Protein AF-A0A0S2W824-F1 (afdb_monomer)

Organism: NCBI:txid1297617

Foldseek 3Di:
DDDDPVPDDDPVLVVQCVVPVVSSCCVPPVVHDDDDPVNVVVCVVCVCVPPPVDDDDDDDD

Solvent-accessible surface area (backbone atoms only — not comparable to full-atom values): 4092 Å² total; per-residue (Å²): 134,83,82,58,77,90,7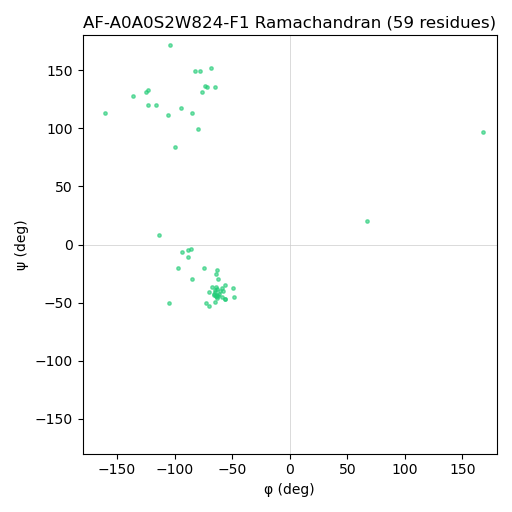3,57,78,54,68,67,54,56,53,36,40,74,73,35,58,68,59,30,42,33,44,76,74,68,70,48,82,78,85,48,72,70,56,51,52,51,50,63,68,49,71,56,73,82,43,86,86,67,83,84,81,93,85,83,132

Radius of gyration: 17.24 Å; Cα contacts (8 Å, |Δi|>4): 19; chains: 1; bounding box: 38×29×48 Å

Sequence (61 aa):
MGFKEEDYLQLSGLQHFVFCRRQWALIHIEGQWAENYRTVDGHLMHERVHDQEFRESRGTV

pLDDT: mean 88.64, std 8.13, range [54.0, 96.62]

InterPro domains:
  IPR011604 PD-(D/E)XK endonuclease-like domain superfamily [G3DSA:3.90.320.10] (2-61)

Secondary structure (DSSP, 8-state):
-PPPGGGPPPHHHHHHHHH-HHHHHHHHTS------HHHHHHHHHHTTTT-SS--------

Mean predicted aligned error: 6.6 Å

Structure (mmCIF, N/CA/C/O backbone):
data_AF-A0A0S2W824-F1
#
_entry.id   AF-A0A0S2W824-F1
#
loop_
_atom_site.group_PDB
_atom_site.id
_atom_site.type_symbol
_atom_site.label_atom_id
_atom_site.label_alt_id
_atom_site.label_comp_id
_atom_site.label_asym_id
_atom_site.label_entity_id
_atom_site.label_seq_id
_atom_site.pdbx_PDB_ins_code
_atom_site.Cartn_x
_atom_site.Cartn_y
_atom_site.Cartn_z
_atom_site.occupancy
_atom_site.B_iso_or_equiv
_atom_site.auth_seq_id
_atom_site.auth_comp_id
_atom_site.auth_asym_id
_atom_site.auth_atom_id
_atom_site.pdbx_PDB_model_num
ATOM 1 N N . MET A 1 1 ? -12.026 19.499 20.350 1.00 65.38 1 MET A N 1
ATOM 2 C CA . MET A 1 1 ? -11.783 18.090 20.721 1.00 65.38 1 MET A CA 1
ATOM 3 C C . MET A 1 1 ? -11.147 17.448 19.503 1.00 65.38 1 MET A C 1
ATOM 5 O O . MET A 1 1 ? -11.787 17.447 18.461 1.00 65.38 1 MET A O 1
ATOM 9 N N . GLY A 1 2 ? -9.865 17.092 19.574 1.00 83.38 2 GLY A N 1
ATOM 10 C CA . GLY A 1 2 ? -9.179 16.413 18.471 1.00 83.38 2 GLY A CA 1
ATOM 11 C C . GLY A 1 2 ? -9.478 14.919 18.514 1.00 83.38 2 GLY A C 1
ATOM 12 O O . GLY A 1 2 ? -9.702 14.375 19.595 1.00 83.38 2 GLY A O 1
ATOM 13 N N . PHE A 1 3 ? -9.506 14.280 17.353 1.00 87.94 3 PHE A N 1
ATOM 14 C CA . PHE A 1 3 ? -9.479 12.824 17.262 1.00 87.94 3 PHE A CA 1
ATOM 15 C C . PHE A 1 3 ? -8.108 12.312 17.720 1.00 87.94 3 PHE A C 1
ATOM 17 O O . PHE A 1 3 ? -7.113 13.036 17.611 1.00 87.94 3 PHE A O 1
ATOM 24 N N . LYS A 1 4 ? -8.052 11.091 18.253 1.00 93.19 4 LYS A N 1
ATOM 25 C CA . LYS A 1 4 ? -6.773 10.454 18.569 1.00 93.19 4 LYS A CA 1
ATOM 26 C C . LYS A 1 4 ? -6.159 9.914 17.280 1.00 93.19 4 LYS A C 1
ATOM 28 O O . LYS A 1 4 ? -6.883 9.509 16.378 1.00 93.19 4 LYS A O 1
ATOM 33 N N . GLU A 1 5 ? -4.832 9.878 17.196 1.00 88.94 5 GLU A N 1
ATOM 34 C CA . GLU A 1 5 ? -4.150 9.378 15.993 1.00 88.94 5 GLU A CA 1
ATOM 35 C C . GLU A 1 5 ? -4.463 7.903 15.707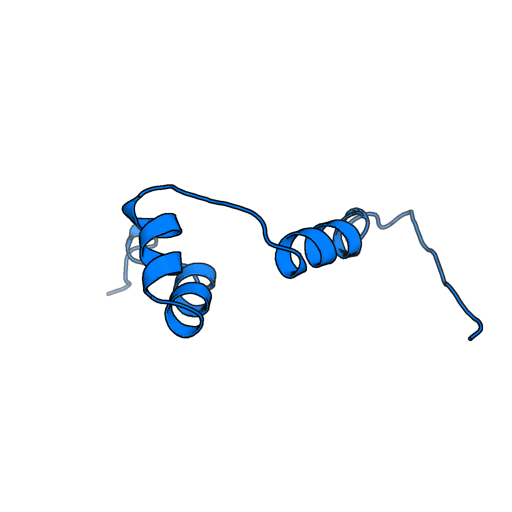 1.00 88.94 5 GLU A C 1
ATOM 37 O O . GLU A 1 5 ? -4.525 7.500 14.551 1.00 88.94 5 GLU A O 1
ATOM 42 N N . GLU A 1 6 ? -4.732 7.112 16.748 1.00 88.62 6 GLU A N 1
ATOM 43 C CA . GLU A 1 6 ? -5.173 5.715 16.628 1.00 88.62 6 GLU A CA 1
ATOM 44 C C . GLU A 1 6 ? -6.531 5.563 15.916 1.00 88.62 6 GLU A C 1
ATOM 46 O O . GLU A 1 6 ? -6.809 4.510 15.346 1.00 88.62 6 GLU A O 1
ATOM 51 N N . ASP A 1 7 ? -7.344 6.625 15.897 1.00 88.88 7 ASP A N 1
ATOM 52 C CA . ASP A 1 7 ? -8.637 6.663 15.211 1.00 88.88 7 ASP A CA 1
ATOM 53 C C . ASP A 1 7 ? -8.501 7.115 13.744 1.00 88.88 7 ASP A C 1
ATOM 55 O O . ASP A 1 7 ? -9.491 7.150 13.003 1.00 88.88 7 ASP A O 1
ATOM 59 N N . TYR A 1 8 ? -7.300 7.504 13.296 1.00 90.25 8 TYR A N 1
ATOM 60 C CA . TYR A 1 8 ? -7.091 7.956 11.925 1.00 90.25 8 TYR A CA 1
ATOM 61 C C . TYR A 1 8 ? -7.157 6.801 10.931 1.00 90.25 8 TYR A C 1
ATOM 63 O O . TYR A 1 8 ? -6.538 5.748 11.084 1.00 90.25 8 TYR A O 1
ATOM 71 N N . LEU A 1 9 ? -7.864 7.043 9.829 1.00 87.50 9 LEU A N 1
ATOM 72 C CA . LEU A 1 9 ? -7.836 6.151 8.682 1.00 87.50 9 LEU A CA 1
ATOM 73 C C . LEU A 1 9 ? -6.533 6.343 7.913 1.00 87.50 9 LEU A C 1
ATOM 75 O O . LEU A 1 9 ? -6.174 7.459 7.534 1.00 87.50 9 LEU A O 1
ATOM 79 N N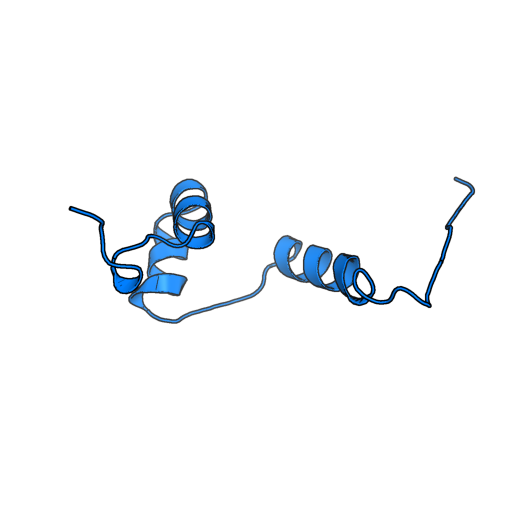 . GLN A 1 10 ? -5.861 5.235 7.607 1.00 90.12 10 GLN A N 1
ATOM 80 C CA . GLN A 1 10 ? -4.732 5.282 6.689 1.00 90.12 10 GLN A CA 1
ATOM 81 C C . GLN A 1 10 ? -5.206 5.688 5.291 1.00 90.12 10 GLN A C 1
ATOM 83 O O . GLN A 1 10 ? -6.189 5.151 4.769 1.00 90.12 10 GLN A O 1
ATOM 88 N N . LEU A 1 11 ? -4.463 6.593 4.649 1.00 91.19 11 LEU A N 1
ATOM 89 C CA . LEU A 1 11 ? -4.739 7.016 3.275 1.00 91.19 11 LEU A CA 1
ATOM 90 C C . LEU A 1 11 ? -4.701 5.828 2.296 1.00 91.19 11 LEU A C 1
ATOM 92 O O . LEU A 1 11 ? -5.545 5.731 1.405 1.00 91.19 11 LEU A O 1
ATOM 96 N N . SER A 1 12 ? -3.778 4.888 2.515 1.00 88.94 12 SER A N 1
ATOM 97 C CA . SER A 1 12 ? -3.709 3.611 1.791 1.00 88.94 12 SER A CA 1
ATOM 98 C C . SER A 1 12 ? -5.006 2.806 1.929 1.00 88.94 12 SER A C 1
ATOM 100 O O . SER A 1 12 ? -5.510 2.268 0.947 1.00 88.94 12 SER A O 1
ATOM 102 N N . GLY A 1 13 ? -5.614 2.798 3.117 1.00 92.19 13 GLY A N 1
ATOM 103 C CA . GLY A 1 13 ? -6.894 2.143 3.370 1.00 92.19 13 GLY A CA 1
ATOM 104 C C . GLY A 1 13 ? -8.032 2.730 2.539 1.00 92.19 13 GLY A C 1
ATOM 105 O O . GLY A 1 13 ? -8.806 1.982 1.944 1.00 92.19 13 GLY A O 1
ATOM 106 N N . LEU A 1 14 ? -8.111 4.056 2.416 1.00 94.06 14 LEU A N 1
ATOM 107 C CA . LEU A 1 14 ? -9.106 4.694 1.547 1.00 94.06 14 LEU A CA 1
ATOM 108 C C . LEU A 1 14 ? -8.894 4.306 0.077 1.00 94.06 14 LEU A C 1
ATOM 110 O O . LEU A 1 14 ? -9.845 3.943 -0.618 1.00 94.06 14 LEU A O 1
ATOM 114 N N . GLN A 1 15 ? -7.642 4.318 -0.383 1.00 92.56 15 GLN A N 1
ATOM 115 C CA . GLN A 1 15 ? -7.288 3.960 -1.755 1.00 92.56 15 GLN A CA 1
ATOM 116 C C . GLN A 1 15 ? -7.608 2.488 -2.079 1.00 92.56 15 GLN A C 1
ATOM 118 O O . GLN A 1 15 ? -8.224 2.215 -3.113 1.00 92.56 15 GLN A O 1
ATOM 123 N N . HIS A 1 16 ? -7.279 1.545 -1.190 1.00 92.12 16 HIS A N 1
ATOM 124 C CA . HIS A 1 16 ? -7.627 0.128 -1.354 1.00 92.12 16 HIS A CA 1
ATOM 125 C C . HIS A 1 16 ? -9.142 -0.102 -1.360 1.00 92.12 16 HIS A C 1
ATOM 127 O O . HIS A 1 16 ? -9.635 -0.918 -2.139 1.00 92.12 16 HIS A O 1
ATOM 133 N N . PHE A 1 17 ? -9.896 0.629 -0.532 1.00 94.75 17 PHE A N 1
ATOM 134 C CA . PHE A 1 17 ? -11.351 0.492 -0.473 1.00 94.75 17 PHE A CA 1
ATOM 135 C C . PHE A 1 17 ? -12.024 0.938 -1.775 1.00 94.75 17 PHE A C 1
ATOM 137 O O . PHE A 1 17 ? -12.907 0.238 -2.279 1.00 94.75 17 PHE A O 1
ATOM 144 N N . VAL A 1 18 ? -11.583 2.074 -2.335 1.00 95.62 18 VAL A N 1
ATOM 145 C CA . VAL A 1 18 ? -12.081 2.595 -3.620 1.00 95.62 18 VAL A CA 1
ATOM 146 C C . VAL A 1 18 ? -11.727 1.651 -4.770 1.00 95.62 18 VAL A C 1
ATOM 148 O O . VAL A 1 18 ? -12.553 1.439 -5.655 1.00 95.62 18 VAL A O 1
ATOM 151 N N . PHE A 1 19 ? -10.531 1.057 -4.751 1.00 90.31 19 PHE A N 1
ATOM 152 C CA . PHE A 1 19 ? -10.103 0.113 -5.782 1.00 90.31 19 PHE A CA 1
ATOM 153 C C . PHE A 1 19 ? -10.869 -1.218 -5.711 1.00 90.31 19 PHE A C 1
ATOM 155 O O . PHE A 1 19 ? -11.431 -1.665 -6.712 1.00 90.31 19 PHE A O 1
ATOM 162 N N . CYS A 1 20 ? -10.904 -1.862 -4.538 1.00 93.12 20 CYS A N 1
ATOM 163 C CA . CYS A 1 20 ? -11.611 -3.123 -4.328 1.00 93.12 20 CYS A CA 1
ATOM 164 C C . CYS A 1 20 ? -11.891 -3.386 -2.838 1.00 93.12 20 CYS A C 1
ATOM 166 O O . CYS A 1 20 ? -10.994 -3.733 -2.069 1.00 93.12 20 CYS A O 1
ATOM 168 N N . ARG A 1 21 ? -13.172 -3.365 -2.442 1.00 96.12 21 ARG A N 1
ATOM 169 C CA . ARG 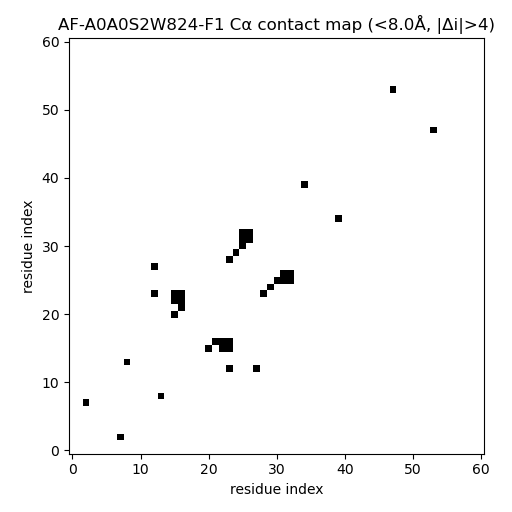A 1 21 ? -13.607 -3.664 -1.061 1.00 96.12 21 ARG A CA 1
ATOM 170 C C . ARG A 1 21 ? -13.150 -5.033 -0.548 1.00 96.12 21 ARG A C 1
ATOM 172 O O . ARG A 1 21 ? -12.848 -5.167 0.633 1.00 96.12 21 ARG A O 1
ATOM 179 N N . ARG A 1 22 ? -13.087 -6.052 -1.419 1.00 95.44 22 ARG A N 1
ATOM 180 C CA . ARG A 1 22 ? -12.593 -7.382 -1.025 1.00 95.44 22 ARG A CA 1
ATOM 181 C C . ARG A 1 22 ? -11.090 -7.369 -0.750 1.00 95.44 22 ARG A C 1
ATOM 183 O O . ARG A 1 22 ? -10.664 -7.972 0.226 1.00 95.44 22 ARG A O 1
ATOM 190 N N . GLN A 1 23 ? -10.305 -6.666 -1.564 1.00 92.62 23 GLN A N 1
ATOM 191 C CA . GLN A 1 23 ? -8.874 -6.500 -1.312 1.00 92.62 23 GLN A CA 1
ATOM 192 C C . GLN A 1 23 ? -8.630 -5.708 -0.021 1.00 92.62 23 GLN A C 1
ATOM 194 O O . GLN A 1 23 ? -7.779 -6.089 0.773 1.00 92.62 23 GLN A O 1
ATOM 199 N N . TRP A 1 24 ? -9.422 -4.662 0.229 1.00 94.56 24 TRP A N 1
ATOM 200 C CA . TRP A 1 24 ? -9.358 -3.905 1.478 1.00 94.56 24 TRP A CA 1
ATOM 201 C C . TRP A 1 24 ? -9.565 -4.794 2.712 1.00 94.56 24 TRP A C 1
ATOM 203 O O . TRP A 1 24 ? -8.769 -4.725 3.642 1.00 94.56 24 TRP A O 1
ATOM 213 N N . ALA A 1 25 ? -10.585 -5.661 2.706 1.00 96.12 25 ALA A N 1
ATOM 214 C CA . ALA A 1 25 ? -10.836 -6.586 3.813 1.00 96.12 25 ALA A CA 1
ATOM 215 C C . ALA A 1 25 ? -9.683 -7.586 3.999 1.00 96.12 25 ALA A C 1
ATOM 217 O O . ALA A 1 25 ? -9.228 -7.784 5.122 1.00 96.12 25 ALA A O 1
ATOM 218 N N . LEU A 1 26 ? -9.158 -8.149 2.904 1.00 95.06 26 LEU A N 1
ATOM 219 C CA . LEU A 1 26 ? -8.000 -9.045 2.957 1.00 95.06 26 LEU A CA 1
ATOM 220 C C . LEU A 1 26 ? -6.798 -8.367 3.633 1.00 95.06 26 LEU A C 1
ATOM 222 O O . LEU A 1 26 ? -6.212 -8.939 4.544 1.00 95.06 26 LEU A O 1
ATOM 226 N N . ILE A 1 27 ? -6.485 -7.127 3.253 1.00 94.00 27 ILE A N 1
ATOM 227 C CA . ILE A 1 27 ? -5.326 -6.389 3.773 1.00 94.00 27 ILE A CA 1
ATOM 228 C C . ILE A 1 27 ? -5.542 -5.927 5.221 1.00 94.00 27 ILE A C 1
ATOM 230 O O . ILE A 1 27 ? -4.676 -6.132 6.067 1.00 94.00 27 ILE A O 1
ATOM 234 N N . HIS A 1 28 ? -6.676 -5.282 5.511 1.00 91.75 28 HIS A N 1
ATOM 235 C CA . HIS A 1 28 ? -6.881 -4.544 6.764 1.00 91.75 28 HIS A CA 1
ATOM 236 C C . HIS A 1 28 ? -7.631 -5.327 7.851 1.00 91.75 28 HIS A C 1
ATOM 238 O O . HIS A 1 28 ? -7.523 -4.963 9.019 1.00 91.75 28 HIS A O 1
ATOM 244 N N . ILE A 1 29 ? -8.383 -6.376 7.498 1.00 94.00 29 ILE A N 1
ATOM 245 C CA . ILE A 1 29 ? -9.072 -7.250 8.465 1.00 94.00 29 ILE A CA 1
ATOM 246 C C . ILE A 1 29 ? -8.332 -8.582 8.589 1.00 94.00 29 ILE A C 1
ATOM 248 O O . ILE A 1 29 ? -8.044 -9.025 9.697 1.00 94.00 29 ILE A O 1
ATOM 252 N N . GLU A 1 30 ? -8.036 -9.227 7.460 1.00 96.62 30 GLU A N 1
ATOM 253 C CA . GLU A 1 30 ? -7.481 -10.588 7.446 1.00 96.62 30 GLU A CA 1
ATOM 254 C C . GLU A 1 30 ? -5.941 -10.616 7.510 1.00 96.62 30 GLU A C 1
ATOM 256 O O . GLU A 1 30 ? -5.361 -11.683 7.701 1.00 96.62 30 GLU A O 1
ATOM 261 N N . GLY A 1 31 ? -5.266 -9.467 7.359 1.00 93.56 31 GLY A N 1
ATOM 262 C CA . GLY A 1 31 ? -3.800 -9.366 7.388 1.00 93.56 31 GLY A CA 1
ATOM 263 C C . GLY A 1 31 ? -3.100 -10.053 6.207 1.00 93.56 31 GLY A C 1
ATOM 264 O O . GLY A 1 31 ? -1.923 -10.395 6.290 1.00 93.56 31 GLY A O 1
ATOM 265 N N . GLN A 1 32 ? -3.826 -10.285 5.115 1.00 94.81 32 GLN A N 1
ATOM 266 C CA . GLN A 1 32 ? -3.358 -10.949 3.904 1.00 94.81 32 GLN A CA 1
ATOM 267 C C . GLN A 1 32 ? -2.892 -9.900 2.889 1.00 94.81 32 GLN A C 1
ATOM 269 O O . GLN A 1 32 ? -3.686 -9.097 2.392 1.00 94.81 32 GLN A O 1
ATOM 274 N N . TRP A 1 33 ? -1.609 -9.940 2.535 1.00 89.88 33 TRP A N 1
ATOM 275 C CA . TRP A 1 33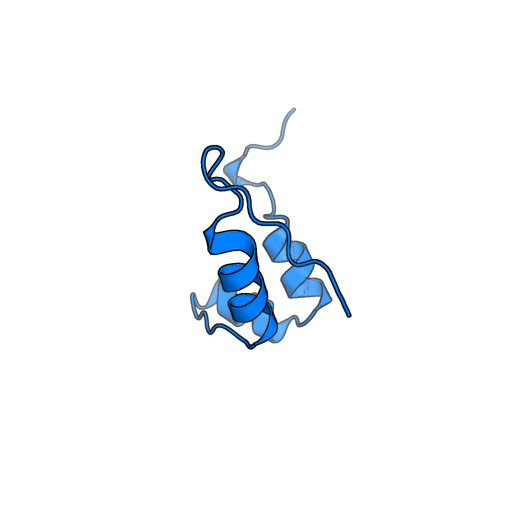 ? -1.017 -9.071 1.522 1.00 89.88 33 TRP A CA 1
ATOM 276 C C . TRP A 1 33 ? -0.356 -9.895 0.420 1.00 89.88 33 TRP A C 1
ATOM 278 O O . TRP A 1 33 ? 0.409 -10.818 0.693 1.00 89.88 33 TRP A O 1
ATOM 288 N N . ALA A 1 34 ? -0.631 -9.528 -0.829 1.00 90.44 34 ALA A N 1
ATOM 289 C CA . ALA A 1 34 ? 0.058 -10.053 -1.997 1.00 90.44 34 ALA A CA 1
ATOM 290 C C . ALA A 1 34 ? 0.367 -8.895 -2.945 1.00 90.44 34 ALA A C 1
ATOM 292 O O . ALA A 1 34 ? -0.523 -8.117 -3.304 1.00 90.44 34 ALA A O 1
ATOM 293 N N . GLU A 1 35 ? 1.627 -8.783 -3.352 1.00 89.38 35 GLU A N 1
ATOM 294 C CA . GLU A 1 35 ? 2.043 -7.744 -4.284 1.00 89.38 35 GLU A CA 1
ATOM 295 C C . GLU A 1 35 ? 1.559 -8.063 -5.697 1.00 89.38 35 GLU A C 1
ATOM 297 O O . GLU A 1 35 ? 1.638 -9.196 -6.173 1.00 89.38 35 GLU A O 1
ATOM 302 N N . ASN A 1 36 ? 1.044 -7.043 -6.378 1.00 85.69 36 ASN A N 1
ATOM 303 C CA . ASN A 1 36 ? 0.724 -7.124 -7.796 1.00 85.69 36 ASN A CA 1
ATOM 304 C C . ASN A 1 36 ? 1.785 -6.386 -8.619 1.00 85.69 36 ASN A C 1
ATOM 306 O O . ASN A 1 36 ? 2.614 -5.659 -8.077 1.00 85.69 36 ASN A O 1
ATOM 310 N N . TYR A 1 37 ? 1.704 -6.522 -9.944 1.00 92.00 37 TYR A N 1
ATOM 311 C CA . TYR A 1 37 ? 2.629 -5.875 -10.873 1.00 92.00 37 TYR A CA 1
ATOM 312 C C . TYR A 1 37 ? 2.837 -4.378 -10.590 1.00 92.00 37 TYR A C 1
ATOM 314 O O . TYR A 1 37 ? 3.971 -3.927 -10.560 1.00 92.00 37 TYR A O 1
ATOM 322 N N . ARG A 1 38 ? 1.766 -3.610 -10.338 1.00 86.56 38 ARG A N 1
ATOM 323 C CA . ARG A 1 38 ? 1.862 -2.156 -10.109 1.00 86.56 38 ARG A CA 1
ATOM 324 C C . ARG A 1 38 ? 2.580 -1.825 -8.802 1.00 86.56 38 ARG A C 1
ATOM 326 O O . ARG A 1 38 ? 3.309 -0.842 -8.750 1.00 86.56 38 ARG A O 1
ATOM 333 N N . THR A 1 39 ? 2.365 -2.630 -7.761 1.00 87.88 39 THR A N 1
ATOM 334 C CA . THR A 1 39 ? 3.074 -2.488 -6.483 1.00 87.88 39 THR A CA 1
ATOM 335 C C . THR A 1 39 ? 4.565 -2.754 -6.668 1.00 87.88 39 THR A C 1
ATOM 337 O O . THR A 1 39 ? 5.375 -1.921 -6.273 1.00 87.88 39 THR A O 1
ATOM 340 N N . VAL A 1 40 ? 4.918 -3.867 -7.320 1.00 94.00 40 VAL A N 1
ATOM 341 C CA . VAL A 1 40 ? 6.316 -4.256 -7.565 1.00 94.00 40 VAL A CA 1
ATOM 342 C C . VAL A 1 40 ? 7.028 -3.239 -8.461 1.00 94.00 40 VAL A C 1
ATOM 344 O O . VAL A 1 40 ? 8.127 -2.803 -8.133 1.00 94.00 40 VAL A O 1
ATOM 347 N N . ASP A 1 41 ? 6.394 -2.813 -9.554 1.00 94.50 41 ASP A N 1
ATOM 348 C CA . ASP A 1 41 ? 6.934 -1.820 -10.493 1.00 94.50 41 ASP A CA 1
ATOM 349 C C . ASP A 1 41 ? 7.235 -0.482 -9.798 1.00 94.50 41 ASP A C 1
ATOM 351 O O . ASP A 1 41 ? 8.331 0.063 -9.929 1.00 94.50 41 ASP A O 1
ATOM 355 N N . GLY A 1 42 ? 6.314 0.001 -8.955 1.00 91.62 42 GLY A N 1
ATOM 356 C CA . GLY A 1 42 ? 6.545 1.192 -8.135 1.00 91.62 42 GLY A CA 1
ATOM 357 C C . GLY A 1 42 ? 7.677 1.011 -7.119 1.00 91.62 42 GLY A C 1
ATOM 358 O O . GLY A 1 42 ? 8.452 1.941 -6.895 1.00 91.62 42 GLY A O 1
ATOM 359 N N . HIS A 1 43 ? 7.810 -0.184 -6.535 1.00 92.50 43 HIS A N 1
ATOM 360 C CA . HIS A 1 43 ? 8.895 -0.501 -5.606 1.00 92.50 43 HIS A CA 1
ATOM 361 C C . HIS A 1 43 ? 10.265 -0.443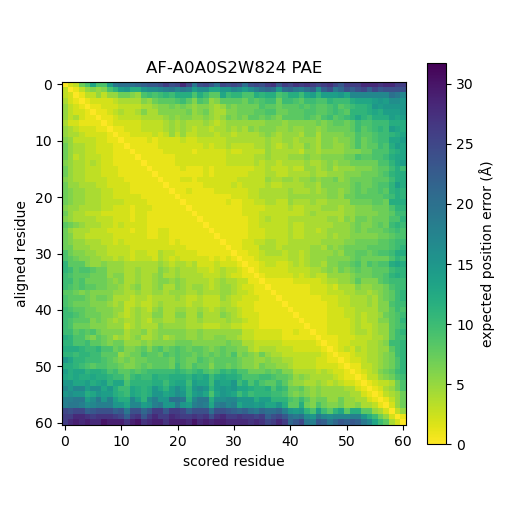 -6.290 1.00 92.50 43 HIS A C 1
ATOM 363 O O . HIS A 1 43 ? 11.198 0.146 -5.746 1.00 92.50 43 HIS A O 1
ATOM 369 N N . LEU A 1 44 ? 10.368 -1.006 -7.498 1.00 93.25 44 LEU A N 1
ATOM 370 C CA . LEU A 1 44 ? 11.584 -0.969 -8.312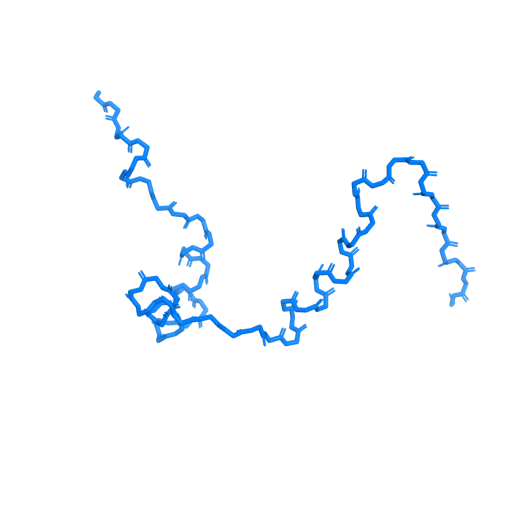 1.00 93.25 44 LEU A CA 1
ATOM 371 C C . LEU A 1 44 ? 11.920 0.460 -8.748 1.00 93.25 44 LEU A C 1
ATOM 373 O O . LEU A 1 44 ? 13.072 0.878 -8.656 1.00 93.25 44 LEU A O 1
ATOM 377 N N . MET A 1 45 ? 10.919 1.238 -9.168 1.00 90.00 45 MET A N 1
ATOM 378 C CA . MET A 1 45 ? 11.109 2.643 -9.536 1.00 90.00 45 MET A CA 1
ATOM 379 C C . MET A 1 45 ? 11.629 3.483 -8.358 1.00 90.00 45 MET A C 1
ATOM 381 O O . MET A 1 45 ? 12.482 4.351 -8.546 1.00 90.00 45 MET A O 1
ATOM 385 N N . HIS A 1 46 ? 11.130 3.235 -7.145 1.00 92.19 46 HIS A N 1
ATOM 386 C CA . HIS A 1 46 ? 11.526 3.977 -5.948 1.00 92.19 46 HIS A CA 1
ATOM 387 C C . HIS A 1 46 ? 12.779 3.440 -5.247 1.00 92.19 46 HIS A C 1
ATOM 389 O O . HIS A 1 46 ? 13.237 4.083 -4.304 1.00 92.19 46 HIS A O 1
ATOM 395 N N . GLU A 1 47 ? 13.374 2.332 -5.703 1.00 92.31 47 GLU A N 1
ATOM 396 C CA . GLU A 1 47 ? 14.524 1.681 -5.051 1.00 92.31 47 GLU A CA 1
ATOM 397 C C . GLU A 1 47 ? 15.659 2.666 -4.715 1.00 92.31 47 GLU A C 1
ATOM 399 O O . GLU A 1 47 ? 16.273 2.578 -3.655 1.00 92.31 47 GLU A O 1
ATOM 404 N N . ARG A 1 48 ? 15.905 3.644 -5.596 1.00 87.62 48 ARG A N 1
ATOM 405 C CA . ARG A 1 48 ? 16.996 4.625 -5.461 1.00 87.62 48 ARG A CA 1
ATOM 406 C C . ARG A 1 48 ? 16.522 6.056 -5.231 1.00 87.62 48 ARG A C 1
ATOM 408 O O . ARG A 1 48 ? 17.336 6.969 -5.243 1.00 87.62 48 ARG A O 1
ATOM 415 N N . VAL A 1 49 ? 15.225 6.287 -5.009 1.00 87.88 49 VAL A N 1
ATOM 416 C CA . VAL A 1 49 ? 14.669 7.657 -4.947 1.00 87.88 49 VAL A CA 1
ATOM 417 C C . VAL A 1 49 ? 15.229 8.482 -3.780 1.00 87.88 49 VAL A C 1
ATOM 419 O O . VAL A 1 49 ? 15.256 9.708 -3.836 1.00 87.88 49 VAL A O 1
ATOM 422 N N . HIS A 1 50 ? 15.680 7.809 -2.721 1.00 87.88 50 HIS A N 1
ATOM 423 C CA . HIS A 1 50 ? 16.270 8.438 -1.540 1.00 87.88 50 HIS A CA 1
ATOM 424 C C . HIS A 1 50 ? 17.800 8.535 -1.596 1.00 87.88 50 HIS A C 1
ATOM 426 O O . HIS A 1 50 ? 18.393 9.157 -0.715 1.00 87.88 50 HIS A O 1
ATOM 432 N N . ASP A 1 51 ? 18.442 7.943 -2.60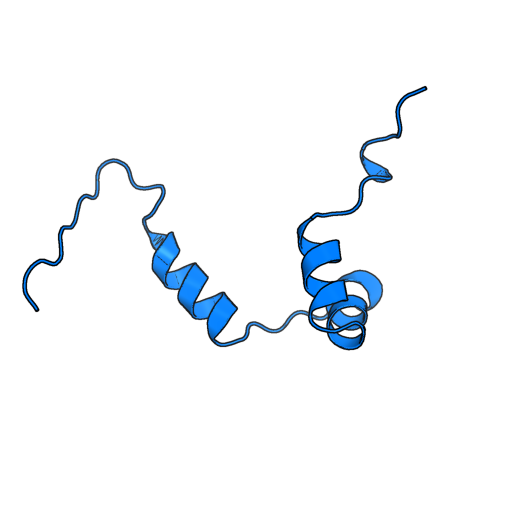6 1.00 90.44 51 ASP A N 1
ATOM 433 C CA . ASP A 1 51 ? 19.888 8.020 -2.784 1.00 90.44 51 ASP A CA 1
ATOM 434 C C . ASP A 1 51 ? 20.252 9.365 -3.430 1.00 90.44 51 ASP A C 1
ATOM 436 O O . ASP A 1 51 ? 20.097 9.572 -4.632 1.00 90.44 51 ASP A O 1
ATOM 440 N N . GLN A 1 52 ? 20.693 10.316 -2.603 1.00 86.12 52 GLN A N 1
ATOM 441 C CA . GLN A 1 52 ? 21.047 11.667 -3.054 1.00 86.12 52 GLN A CA 1
ATOM 442 C C . GLN A 1 52 ? 22.387 11.726 -3.806 1.00 86.12 52 GLN A C 1
ATOM 444 O O . GLN A 1 52 ? 22.617 12.682 -4.556 1.00 86.12 52 GLN A O 1
ATOM 449 N N . GLU A 1 53 ? 23.247 10.721 -3.615 1.00 90.50 53 GLU A N 1
ATOM 450 C CA . GLU A 1 53 ? 24.568 10.610 -4.243 1.00 90.50 53 GLU A CA 1
ATOM 451 C C . GLU A 1 53 ? 24.460 9.972 -5.636 1.00 90.50 53 GLU A C 1
ATOM 453 O O . GLU A 1 53 ? 25.234 10.286 -6.545 1.00 90.50 53 GLU A O 1
ATOM 458 N N . PHE A 1 54 ? 23.463 9.107 -5.837 1.00 83.75 54 PHE A N 1
ATOM 459 C CA . PHE A 1 54 ? 23.199 8.463 -7.115 1.00 83.75 54 PHE A CA 1
ATOM 460 C C . PHE A 1 54 ? 22.338 9.343 -8.032 1.00 83.75 54 PHE A C 1
ATOM 462 O O . PHE A 1 54 ? 21.150 9.567 -7.805 1.00 83.75 54 PHE A O 1
ATOM 469 N N . ARG A 1 55 ? 22.925 9.815 -9.138 1.00 81.19 55 ARG A N 1
ATOM 470 C CA . ARG A 1 55 ? 22.203 10.513 -10.211 1.00 81.19 55 ARG A CA 1
ATOM 471 C C . ARG A 1 55 ? 22.423 9.803 -11.532 1.00 81.19 55 ARG A C 1
ATOM 473 O O . ARG A 1 55 ? 23.543 9.715 -12.024 1.00 81.19 55 ARG A O 1
ATOM 480 N N . GLU A 1 56 ? 21.332 9.353 -12.128 1.00 79.62 56 GLU A N 1
ATOM 481 C CA . GLU A 1 56 ? 21.315 8.729 -13.442 1.00 79.62 56 GLU A CA 1
ATOM 482 C C . GLU A 1 56 ? 20.327 9.486 -14.336 1.00 79.62 56 GLU A C 1
ATOM 484 O O . GLU A 1 56 ? 19.193 9.746 -13.943 1.00 79.62 56 GLU A O 1
ATOM 489 N N . SER A 1 57 ? 20.756 9.844 -15.547 1.00 80.44 57 SER A N 1
ATOM 490 C CA . SER A 1 57 ? 19.878 10.351 -16.602 1.00 80.44 57 SER A CA 1
ATOM 491 C C . SER A 1 57 ? 19.909 9.358 -17.755 1.00 80.44 57 SER A C 1
ATOM 493 O O . SER A 1 57 ? 20.971 9.092 -18.316 1.00 80.44 57 SER A O 1
ATOM 495 N N . ARG A 1 58 ? 18.753 8.791 -18.105 1.00 77.69 58 ARG A N 1
ATOM 496 C CA . ARG A 1 58 ? 18.607 7.896 -19.260 1.00 77.69 58 ARG A CA 1
ATOM 497 C C . ARG A 1 58 ? 18.018 8.689 -20.424 1.00 77.69 58 ARG A C 1
ATOM 499 O O . ARG A 1 58 ? 16.808 8.698 -20.617 1.00 77.69 58 ARG A O 1
ATOM 506 N N . GLY A 1 59 ? 18.870 9.394 -21.168 1.00 75.25 59 GLY A N 1
ATOM 507 C CA . GLY A 1 59 ? 18.494 10.086 -22.405 1.00 75.25 59 GLY A CA 1
ATOM 508 C C . GLY A 1 59 ? 19.004 9.351 -23.647 1.00 75.25 59 GLY A C 1
ATOM 509 O O . GLY A 1 59 ? 20.209 9.228 -23.832 1.00 75.25 59 GLY A O 1
ATOM 510 N N . THR A 1 60 ? 18.108 8.776 -24.451 1.00 58.66 60 THR A N 1
ATOM 511 C CA . THR A 1 60 ? 17.701 9.135 -25.833 1.00 58.66 60 THR A CA 1
ATOM 512 C C . THR A 1 60 ? 16.875 7.943 -26.332 1.00 58.66 60 THR A C 1
ATOM 514 O O . THR A 1 60 ? 17.429 6.922 -26.741 1.00 58.66 60 THR A O 1
ATOM 517 N N . VAL A 1 61 ? 15.551 8.055 -26.229 1.00 54.00 61 VAL A N 1
ATOM 518 C CA . VAL A 1 61 ? 14.636 7.483 -27.226 1.00 54.00 61 VAL A CA 1
ATOM 519 C C . VAL A 1 61 ? 14.200 8.649 -28.095 1.00 54.00 61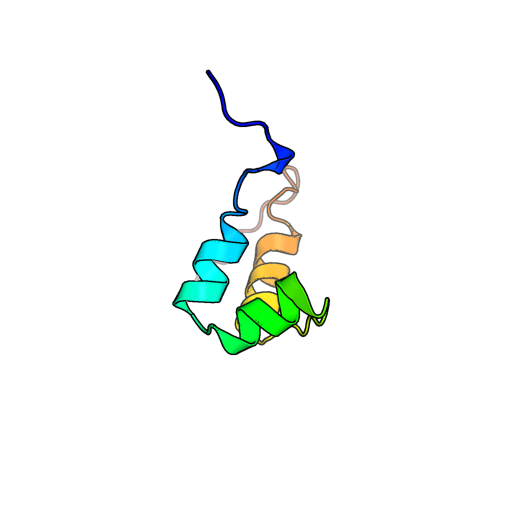 VAL A C 1
ATOM 521 O O . VAL A 1 61 ? 13.997 9.737 -27.506 1.00 54.00 61 VAL A O 1
#